Protein AF-A0A914N3J2-F1 (afdb_monomer_lite)

Structure (mmCIF, N/CA/C/O backbone):
data_AF-A0A914N3J2-F1
#
_entry.id   AF-A0A914N3J2-F1
#
loop_
_atom_site.group_PDB
_atom_site.id
_atom_site.type_symbol
_atom_site.label_atom_id
_atom_site.label_alt_id
_atom_site.label_comp_id
_atom_site.label_asym_id
_atom_site.label_entity_id
_atom_site.label_seq_id
_atom_site.pdbx_PDB_ins_code
_atom_site.Cartn_x
_atom_site.Cartn_y
_atom_site.Cartn_z
_atom_site.occupancy
_atom_site.B_iso_or_equiv
_atom_site.auth_seq_id
_atom_site.auth_comp_id
_atom_site.auth_asym_id
_atom_site.auth_atom_id
_atom_site.pdbx_PDB_model_num
ATOM 1 N N . MET A 1 1 ? 6.533 1.569 -32.933 1.00 41.72 1 MET A N 1
ATOM 2 C CA . MET A 1 1 ? 5.349 0.721 -32.695 1.00 41.72 1 MET A CA 1
ATOM 3 C C . MET A 1 1 ? 5.455 0.197 -31.281 1.00 41.72 1 MET A C 1
ATOM 5 O O . MET A 1 1 ? 6.313 -0.627 -30.995 1.00 41.72 1 MET A O 1
ATOM 9 N N . GLU A 1 2 ? 4.690 0.802 -30.378 1.00 46.50 2 GLU A N 1
ATOM 10 C CA . GLU A 1 2 ? 4.665 0.463 -28.960 1.00 46.50 2 GLU A CA 1
ATOM 11 C C . GLU A 1 2 ? 4.009 -0.907 -28.773 1.00 46.50 2 GLU A C 1
ATOM 13 O O . GLU A 1 2 ? 2.790 -1.038 -28.807 1.00 46.50 2 GLU A O 1
ATOM 18 N N . HIS A 1 3 ? 4.815 -1.940 -28.545 1.00 52.53 3 HIS A N 1
ATOM 19 C CA . HIS A 1 3 ? 4.328 -3.194 -27.973 1.00 52.53 3 HIS A CA 1
ATOM 20 C C . HIS A 1 3 ? 4.130 -3.009 -26.461 1.00 52.53 3 HIS A C 1
ATOM 22 O O . HIS A 1 3 ? 4.775 -3.668 -25.649 1.00 52.53 3 HIS A O 1
ATOM 28 N N . LEU A 1 4 ? 3.270 -2.074 -26.052 1.00 55.28 4 LEU A N 1
ATOM 29 C CA . LEU A 1 4 ? 2.713 -2.106 -24.703 1.00 55.28 4 LEU A CA 1
ATOM 30 C C . LEU A 1 4 ? 1.575 -3.119 -24.730 1.00 55.28 4 LEU A C 1
ATOM 32 O O . LEU A 1 4 ? 0.418 -2.813 -24.993 1.00 55.28 4 LEU A O 1
ATOM 36 N N . VAL A 1 5 ? 1.997 -4.367 -24.547 1.00 55.69 5 VAL A N 1
ATOM 37 C CA . VAL A 1 5 ? 1.182 -5.541 -24.267 1.00 55.69 5 VAL A CA 1
ATOM 38 C C . VAL A 1 5 ? 0.022 -5.144 -23.354 1.00 55.69 5 VAL A C 1
ATOM 40 O O . VAL A 1 5 ? 0.241 -4.607 -22.269 1.00 55.69 5 VAL A O 1
ATOM 43 N N . TYR A 1 6 ? -1.201 -5.415 -23.811 1.00 58.69 6 TYR A N 1
ATOM 44 C CA . TYR A 1 6 ? -2.412 -5.454 -22.994 1.00 58.69 6 TYR A CA 1
ATOM 45 C C . TYR A 1 6 ? -2.195 -6.455 -21.851 1.00 58.69 6 TYR A C 1
ATOM 47 O O . TYR A 1 6 ? -2.490 -7.643 -21.971 1.00 58.69 6 TYR A O 1
ATOM 55 N N . LEU A 1 7 ? -1.602 -6.001 -20.752 1.00 68.31 7 LEU A N 1
ATOM 56 C CA . LEU A 1 7 ? -1.475 -6.798 -19.545 1.00 68.31 7 LEU A CA 1
ATOM 57 C C . LEU A 1 7 ? -2.814 -6.720 -18.814 1.00 68.31 7 LEU A C 1
ATOM 59 O O . LEU A 1 7 ? -3.245 -5.639 -18.420 1.00 68.31 7 LEU A O 1
ATOM 63 N N . ASN A 1 8 ? -3.455 -7.872 -18.627 1.00 77.81 8 ASN A N 1
ATOM 64 C CA . ASN A 1 8 ? -4.583 -8.042 -17.716 1.00 77.81 8 ASN A CA 1
ATOM 65 C C . ASN A 1 8 ? -4.095 -8.825 -16.484 1.00 77.81 8 ASN A C 1
ATOM 67 O O . ASN A 1 8 ? -4.313 -10.038 -16.408 1.00 77.81 8 ASN A O 1
ATOM 71 N N . PRO A 1 9 ? -3.313 -8.193 -15.586 1.00 84.69 9 PRO A N 1
ATOM 72 C CA . PRO A 1 9 ? -2.711 -8.895 -14.463 1.00 84.69 9 PRO A CA 1
ATOM 73 C C . PRO A 1 9 ? -3.791 -9.374 -13.488 1.00 84.69 9 PRO A C 1
ATOM 75 O O . PRO A 1 9 ? -4.705 -8.632 -13.133 1.00 84.69 9 PRO A O 1
ATOM 78 N N . VAL A 1 10 ? -3.657 -10.614 -13.021 1.00 91.56 10 VAL A N 1
ATOM 79 C CA . VAL A 1 10 ? -4.516 -11.173 -11.973 1.00 91.56 10 VAL A CA 1
ATOM 80 C C . VAL A 1 10 ? -3.824 -10.974 -10.627 1.00 91.56 10 VAL A C 1
ATOM 82 O O . VAL A 1 10 ? -2.719 -11.470 -10.412 1.00 91.56 10 VAL A O 1
ATOM 85 N N . LEU A 1 11 ? -4.469 -10.252 -9.708 1.00 92.31 11 LEU A N 1
ATOM 86 C CA . LEU A 1 11 ? -3.972 -10.083 -8.344 1.00 92.31 11 LEU A CA 1
ATOM 87 C C . LEU A 1 11 ? -4.418 -11.265 -7.478 1.00 92.31 11 LEU A C 1
ATOM 89 O O . LEU A 1 11 ? -5.607 -11.439 -7.216 1.00 92.31 11 LEU A O 1
ATOM 93 N N . HIS A 1 12 ? -3.464 -12.053 -6.989 1.00 93.81 12 HIS A N 1
ATOM 94 C CA . HIS A 1 12 ? -3.729 -13.070 -5.972 1.00 93.81 12 HIS A CA 1
ATOM 95 C C . HIS A 1 12 ? -3.496 -12.484 -4.580 1.00 93.81 12 HIS A C 1
ATOM 97 O O . HIS A 1 12 ? -2.460 -11.877 -4.316 1.00 93.81 12 HIS A O 1
ATOM 103 N N . VAL A 1 13 ? -4.456 -12.682 -3.676 1.00 93.44 13 VAL A N 1
ATOM 104 C CA . VAL A 1 13 ? -4.421 -12.122 -2.321 1.00 93.44 13 VAL A CA 1
ATOM 105 C C . VAL A 1 13 ? -4.325 -13.248 -1.298 1.00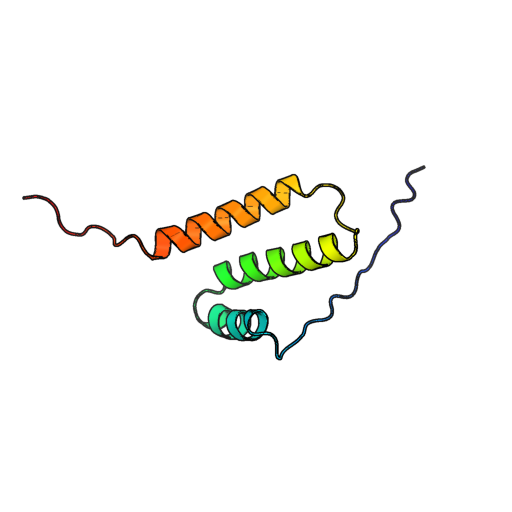 93.44 13 VAL A C 1
ATOM 107 O O . VAL A 1 13 ? -5.089 -14.209 -1.346 1.00 93.44 13 VAL A O 1
ATOM 110 N N . ASN A 1 14 ? -3.409 -13.114 -0.337 1.00 94.19 14 ASN A N 1
ATOM 111 C CA . ASN A 1 14 ? -3.319 -14.036 0.789 1.00 94.19 14 ASN A CA 1
ATOM 112 C C . ASN A 1 14 ? -4.198 -13.568 1.963 1.00 94.19 14 ASN A C 1
ATOM 114 O O . ASN A 1 14 ? -3.831 -12.650 2.697 1.00 94.19 14 ASN A O 1
ATOM 118 N N . PHE A 1 15 ? -5.321 -14.251 2.195 1.00 93.38 15 PHE A N 1
ATOM 119 C CA . PHE A 1 15 ? -6.249 -13.943 3.291 1.00 93.38 15 PHE A CA 1
ATOM 120 C C . PHE A 1 15 ? -5.700 -14.223 4.700 1.00 93.38 15 PHE A C 1
ATOM 122 O O . PHE A 1 15 ? -6.251 -13.716 5.679 1.00 93.38 15 PHE A O 1
ATOM 129 N N . THR A 1 16 ? -4.622 -15.002 4.838 1.00 95.81 16 THR A N 1
ATOM 130 C CA . THR A 1 16 ? -3.962 -15.223 6.137 1.00 95.81 16 THR A CA 1
ATOM 131 C C . THR A 1 16 ? -2.948 -14.132 6.469 1.00 95.81 16 THR A C 1
ATOM 133 O O . THR A 1 16 ? -2.499 -14.039 7.610 1.00 95.81 16 THR A O 1
ATOM 136 N N . HIS A 1 17 ? -2.600 -13.278 5.502 1.00 96.25 17 HIS A N 1
ATOM 137 C CA . HIS A 1 17 ? -1.614 -12.232 5.715 1.00 96.25 17 HIS A CA 1
ATOM 138 C C . HIS A 1 17 ? -2.172 -11.135 6.647 1.00 96.25 17 HIS A C 1
ATOM 140 O O . HIS A 1 17 ? -3.249 -10.593 6.364 1.00 96.25 17 HIS A O 1
ATOM 146 N N . PRO A 1 18 ? -1.440 -10.729 7.708 1.00 96.19 18 PRO A N 1
ATOM 147 C CA . PRO A 1 18 ? -1.919 -9.744 8.683 1.00 96.19 18 PRO A CA 1
ATOM 148 C C . PRO A 1 18 ? -2.380 -8.420 8.062 1.00 96.19 18 PRO A C 1
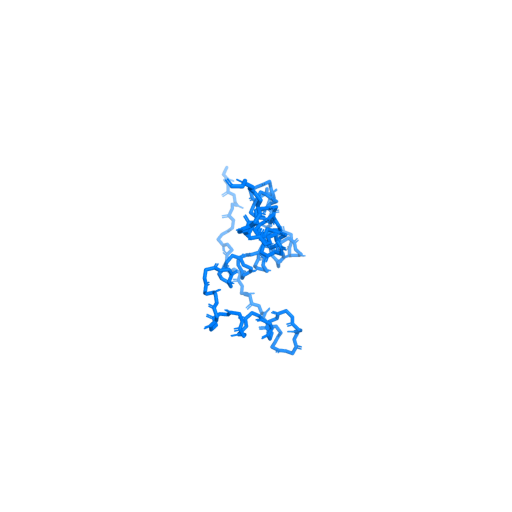ATOM 150 O O . PRO A 1 18 ? -3.371 -7.848 8.506 1.00 96.19 18 PRO A O 1
ATOM 153 N N . LEU A 1 19 ? -1.714 -7.958 6.995 1.00 94.31 19 LEU A N 1
ATOM 154 C CA . LEU A 1 19 ? -2.116 -6.750 6.259 1.00 94.31 19 LEU A CA 1
ATOM 155 C C . LEU A 1 19 ? -3.514 -6.873 5.638 1.00 94.31 19 LEU A C 1
ATOM 157 O O . LEU A 1 19 ? -4.298 -5.937 5.731 1.00 94.31 19 LEU A O 1
ATOM 161 N N . ILE A 1 20 ? -3.841 -8.020 5.035 1.00 95.31 20 ILE A N 1
ATOM 162 C CA . ILE A 1 20 ? -5.135 -8.246 4.371 1.00 95.31 20 ILE A CA 1
ATOM 163 C C . ILE A 1 20 ? -6.247 -8.384 5.414 1.00 95.31 20 ILE A C 1
ATOM 165 O O . ILE A 1 20 ? -7.323 -7.803 5.269 1.00 95.31 20 ILE A O 1
ATOM 169 N N . GLN A 1 21 ? -5.966 -9.076 6.519 1.00 95.56 21 GLN A N 1
ATOM 170 C CA . GLN A 1 21 ? -6.880 -9.142 7.662 1.00 95.56 21 GLN A CA 1
ATOM 171 C C . GLN A 1 21 ? -7.096 -7.761 8.302 1.00 95.56 21 GLN A C 1
ATOM 173 O O . GLN A 1 21 ? -8.213 -7.415 8.691 1.00 95.56 21 GLN A O 1
ATOM 178 N N . GLY A 1 22 ? -6.035 -6.955 8.400 1.00 95.06 22 GLY A N 1
ATOM 179 C CA . GLY A 1 22 ? -6.085 -5.569 8.858 1.00 95.06 22 GLY A CA 1
ATOM 180 C C . GLY A 1 22 ? -6.933 -4.692 7.939 1.00 95.06 22 GLY A C 1
ATOM 181 O O . GLY A 1 22 ? -7.822 -3.997 8.423 1.00 95.06 22 GLY A O 1
ATOM 182 N N . LEU A 1 23 ? -6.737 -4.802 6.623 1.00 94.12 23 LEU A N 1
ATOM 183 C CA . LEU A 1 23 ? -7.527 -4.130 5.587 1.00 94.12 23 LEU A CA 1
ATOM 184 C C . LEU A 1 23 ? -9.020 -4.437 5.704 1.00 94.12 23 LEU A C 1
ATOM 186 O O . LEU A 1 23 ? -9.834 -3.520 5.660 1.00 94.12 23 LEU A O 1
ATOM 190 N N . GLN A 1 24 ? -9.394 -5.699 5.932 1.00 93.00 24 GLN A N 1
ATOM 191 C CA . GLN A 1 24 ? -10.798 -6.079 6.115 1.00 93.00 24 GLN A CA 1
ATOM 192 C C . GLN A 1 24 ? -11.432 -5.394 7.338 1.00 93.00 24 GLN A C 1
ATOM 194 O O . GLN A 1 24 ? -12.588 -4.970 7.295 1.00 93.00 24 GLN A O 1
ATOM 199 N N . LYS A 1 25 ?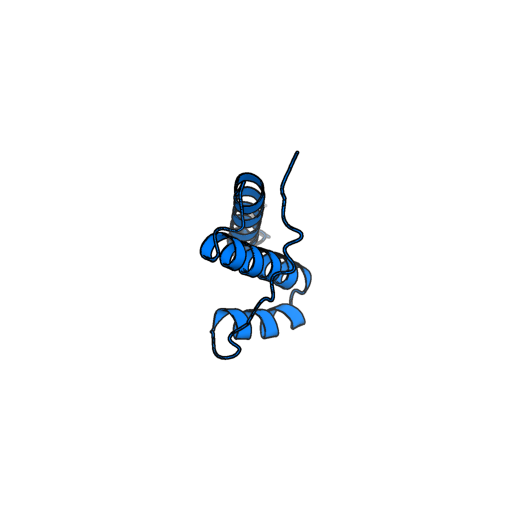 -10.688 -5.288 8.445 1.00 94.56 25 LYS A N 1
ATOM 200 C CA . LYS A 1 25 ? -11.153 -4.596 9.658 1.00 94.56 25 LYS A CA 1
ATOM 201 C C . LYS A 1 25 ? -11.210 -3.085 9.446 1.00 94.56 25 LYS A C 1
ATOM 203 O O . LYS A 1 25 ? -12.164 -2.450 9.891 1.00 94.56 25 LYS A O 1
ATOM 208 N N . LEU A 1 26 ? -10.210 -2.530 8.767 1.00 93.50 26 LEU A N 1
ATOM 209 C CA . LEU A 1 26 ? -10.099 -1.108 8.472 1.00 93.50 26 LEU A CA 1
ATOM 210 C C . LEU A 1 26 ? -11.193 -0.643 7.517 1.00 93.50 26 LEU A C 1
ATOM 212 O O . LEU A 1 26 ? -11.784 0.397 7.760 1.00 93.50 26 LEU A O 1
ATOM 216 N N . TYR A 1 27 ? -11.545 -1.444 6.511 1.00 92.75 27 TYR A N 1
ATOM 217 C CA . TYR A 1 27 ? -12.621 -1.138 5.568 1.00 92.75 27 TYR A CA 1
ATOM 218 C C . TYR A 1 27 ? -13.957 -0.843 6.267 1.00 92.75 27 TYR A C 1
ATOM 220 O O . TYR A 1 27 ? -14.711 0.017 5.825 1.00 92.75 27 TYR A O 1
ATOM 228 N N . LYS A 1 28 ? -14.229 -1.503 7.403 1.00 92.44 28 LYS A N 1
ATOM 229 C CA . LYS A 1 28 ? -15.434 -1.260 8.213 1.00 92.44 28 LY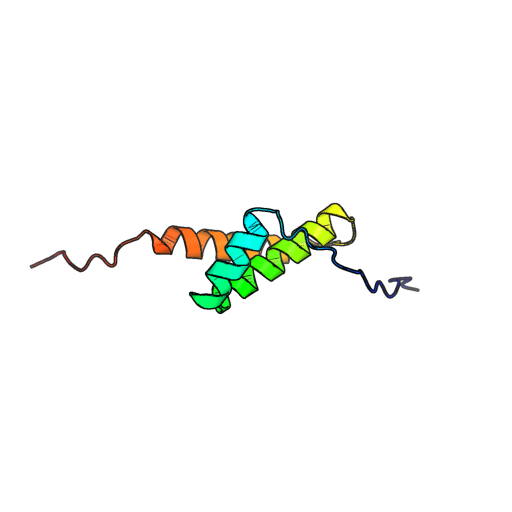S A CA 1
ATOM 230 C C . LYS A 1 28 ? -15.384 0.033 9.037 1.00 92.44 28 LYS A C 1
ATOM 232 O O . LYS A 1 28 ? -16.435 0.499 9.458 1.00 92.44 28 LYS A O 1
ATOM 237 N N . LYS A 1 29 ? -14.192 0.560 9.332 1.00 92.38 29 LYS A N 1
ATOM 238 C CA . LYS A 1 29 ? -13.989 1.741 10.190 1.00 92.38 29 LYS A CA 1
ATOM 239 C C . LYS A 1 29 ? -13.708 3.003 9.377 1.00 92.38 29 LYS A C 1
ATOM 241 O O . LYS A 1 29 ? -14.312 4.036 9.624 1.00 92.38 29 LYS A O 1
ATOM 246 N N . GLU A 1 30 ? -12.797 2.895 8.418 1.00 93.31 30 GLU A N 1
ATOM 247 C CA . GLU A 1 30 ? -12.258 3.987 7.609 1.00 93.31 30 GLU A CA 1
ATOM 248 C C . GLU A 1 30 ? -12.098 3.503 6.155 1.00 93.31 30 GLU A C 1
ATOM 250 O O . GLU A 1 30 ? -10.995 3.144 5.724 1.00 93.31 30 GLU A O 1
ATOM 255 N N . PRO A 1 31 ? -13.198 3.444 5.380 1.00 92.69 31 PRO A N 1
ATOM 256 C CA . PRO A 1 31 ? -13.188 2.884 4.028 1.00 92.69 31 PRO A CA 1
ATOM 257 C C . PRO A 1 31 ? -12.259 3.641 3.070 1.00 92.69 31 PRO A C 1
ATOM 259 O O . PRO A 1 31 ? -11.633 3.017 2.215 1.00 92.69 31 PRO A O 1
ATOM 262 N N . GLU A 1 32 ? -12.105 4.958 3.231 1.00 91.81 32 GLU A N 1
ATOM 263 C CA . GLU A 1 32 ? -11.193 5.759 2.403 1.00 91.81 32 GLU A CA 1
ATOM 264 C C . GLU A 1 32 ? -9.721 5.399 2.634 1.00 91.81 32 GLU A C 1
ATOM 266 O O . GLU A 1 32 ? -8.950 5.261 1.684 1.00 91.81 32 GLU A O 1
ATOM 271 N N . LEU A 1 33 ? -9.319 5.206 3.893 1.00 91.50 33 LEU A N 1
ATOM 272 C CA . LEU A 1 33 ? -7.959 4.786 4.220 1.00 91.50 33 LEU A CA 1
ATOM 273 C C . LEU A 1 33 ? -7.709 3.344 3.759 1.00 91.50 33 LEU A C 1
ATOM 275 O O . LEU A 1 33 ? -6.645 3.046 3.217 1.00 91.50 33 LEU A O 1
ATOM 279 N N . ALA A 1 34 ? -8.703 2.463 3.901 1.00 93.94 34 ALA A N 1
ATOM 280 C CA . ALA A 1 34 ? -8.628 1.099 3.385 1.00 93.94 34 ALA A CA 1
ATOM 281 C C . ALA A 1 34 ? -8.459 1.056 1.856 1.00 93.94 34 ALA A C 1
ATOM 283 O O . ALA A 1 34 ? -7.679 0.244 1.356 1.00 93.94 34 ALA A O 1
ATOM 284 N N . LEU A 1 35 ? -9.134 1.943 1.116 1.00 94.31 35 LEU A N 1
ATOM 285 C CA . LEU A 1 35 ? -8.952 2.077 -0.331 1.00 94.31 35 LEU A CA 1
ATOM 286 C C . LEU A 1 35 ? -7.511 2.479 -0.670 1.00 94.31 35 LEU A C 1
ATOM 288 O O . LEU A 1 35 ? -6.851 1.764 -1.421 1.00 94.31 35 LEU A O 1
ATOM 292 N N . LYS A 1 36 ? -6.990 3.546 -0.049 1.00 94.44 36 LYS A N 1
ATOM 293 C CA . LYS A 1 36 ? -5.606 4.009 -0.262 1.00 94.44 36 LYS A CA 1
ATOM 294 C C . LYS A 1 36 ? -4.573 2.907 0.020 1.00 94.44 36 LYS A C 1
ATOM 296 O O . LYS A 1 36 ? -3.627 2.725 -0.742 1.00 94.44 36 LYS A O 1
ATOM 301 N N . ILE A 1 37 ? -4.748 2.149 1.106 1.00 94.44 37 ILE A N 1
ATOM 302 C CA . ILE A 1 37 ? -3.845 1.036 1.444 1.00 94.44 37 ILE A CA 1
ATOM 303 C C . ILE A 1 37 ? -3.976 -0.102 0.422 1.00 94.44 37 ILE A C 1
ATOM 305 O O . ILE A 1 37 ? -2.968 -0.700 0.054 1.00 94.44 37 ILE A O 1
ATOM 309 N N . SER A 1 38 ? -5.183 -0.395 -0.069 1.00 94.94 38 SER A N 1
ATOM 310 C CA . SER A 1 38 ? -5.402 -1.430 -1.092 1.00 94.94 38 SER A CA 1
ATOM 311 C C . SER A 1 38 ? -4.722 -1.081 -2.417 1.00 94.94 38 SER A C 1
ATOM 313 O O . SER A 1 38 ? -4.080 -1.943 -3.015 1.00 94.94 38 SER A O 1
ATOM 315 N N . GLU A 1 39 ? -4.806 0.183 -2.845 1.00 94.50 39 GLU A N 1
ATOM 316 C CA . GLU A 1 39 ? -4.074 0.696 -4.011 1.00 94.50 39 GLU A CA 1
ATOM 317 C C . GLU A 1 39 ? -2.565 0.505 -3.835 1.00 94.50 39 GLU A C 1
ATOM 319 O O . GLU A 1 39 ? -1.902 -0.031 -4.720 1.00 94.50 39 GLU A O 1
ATOM 324 N N . GLN A 1 40 ? -2.031 0.837 -2.656 1.00 95.56 40 GLN A N 1
ATOM 325 C CA . GLN A 1 40 ? -0.612 0.649 -2.366 1.00 95.56 40 GLN A CA 1
ATOM 326 C C . GLN A 1 40 ? -0.195 -0.832 -2.371 1.00 95.56 40 GLN A C 1
ATOM 328 O O . GLN A 1 40 ? 0.897 -1.164 -2.829 1.00 95.56 40 GLN A O 1
ATOM 333 N N . VAL A 1 41 ? -1.044 -1.743 -1.879 1.00 95.12 41 VAL A N 1
ATOM 334 C CA . VAL A 1 41 ? -0.790 -3.195 -1.940 1.00 95.12 41 VAL A CA 1
ATOM 335 C C . VAL A 1 41 ? -0.746 -3.683 -3.386 1.00 95.12 41 VAL A C 1
ATOM 337 O O . VAL A 1 41 ? 0.121 -4.486 -3.732 1.00 95.12 41 VAL A O 1
ATOM 340 N N . TYR A 1 42 ? -1.643 -3.183 -4.234 1.00 94.12 42 TYR A N 1
ATOM 341 C CA . TYR A 1 42 ? -1.637 -3.492 -5.659 1.00 94.12 42 TYR A CA 1
ATOM 342 C C . TYR A 1 42 ? -0.382 -2.952 -6.354 1.00 94.12 42 TYR A C 1
ATOM 344 O O . TYR A 1 42 ? 0.279 -3.693 -7.080 1.00 94.12 42 TYR A O 1
ATOM 352 N N . ASP A 1 43 ? 0.011 -1.709 -6.073 1.00 93.75 43 ASP A N 1
ATOM 353 C CA . ASP A 1 43 ? 1.243 -1.126 -6.607 1.00 93.75 43 ASP A CA 1
ATOM 354 C C . ASP A 1 43 ? 2.483 -1.928 -6.181 1.00 93.75 43 ASP A C 1
ATOM 356 O O . ASP A 1 43 ? 3.355 -2.207 -7.005 1.00 93.75 43 ASP A O 1
ATOM 360 N N . ASN A 1 44 ? 2.542 -2.368 -4.919 1.00 93.94 44 ASN A N 1
ATOM 361 C CA . ASN A 1 44 ? 3.616 -3.233 -4.432 1.00 93.94 44 ASN A CA 1
ATOM 362 C C . ASN A 1 44 ? 3.665 -4.554 -5.217 1.00 93.94 44 ASN A C 1
ATOM 364 O O . ASN A 1 44 ? 4.748 -4.993 -5.599 1.00 93.94 44 ASN A O 1
ATOM 368 N N . ALA A 1 45 ? 2.510 -5.161 -5.510 1.00 94.31 45 ALA A N 1
ATOM 369 C CA . ALA A 1 45 ? 2.439 -6.370 -6.327 1.00 94.31 45 ALA A CA 1
ATOM 370 C C . ALA A 1 45 ? 2.924 -6.123 -7.767 1.00 94.31 45 ALA A C 1
ATOM 372 O O . ALA A 1 45 ? 3.677 -6.935 -8.306 1.00 94.31 45 ALA A O 1
ATOM 373 N N . LEU A 1 46 ? 2.562 -4.986 -8.373 1.00 92.19 46 LEU A N 1
ATOM 374 C CA . LEU A 1 46 ? 3.043 -4.597 -9.703 1.00 92.19 46 LEU A CA 1
ATOM 375 C C . LEU A 1 46 ? 4.558 -4.359 -9.730 1.00 92.19 46 LEU A C 1
ATOM 377 O O . LEU A 1 46 ? 5.211 -4.756 -10.694 1.00 92.19 46 LEU A O 1
ATOM 381 N N . ILE A 1 47 ? 5.125 -3.750 -8.685 1.00 91.69 47 ILE A N 1
ATOM 382 C CA . ILE A 1 47 ? 6.579 -3.579 -8.541 1.00 91.69 47 ILE A CA 1
ATOM 383 C C . ILE A 1 47 ? 7.261 -4.936 -8.429 1.00 91.69 47 ILE A C 1
ATOM 385 O O . ILE A 1 47 ? 8.207 -5.202 -9.166 1.00 91.69 47 ILE A O 1
ATOM 389 N N . SER A 1 48 ? 6.773 -5.810 -7.545 1.00 90.81 48 SER A N 1
ATOM 390 C CA . SER A 1 48 ? 7.334 -7.154 -7.376 1.00 90.81 48 SER A CA 1
ATOM 391 C C . SER A 1 48 ? 7.262 -7.982 -8.662 1.00 90.81 48 SER A C 1
ATOM 393 O O . SER A 1 48 ? 8.156 -8.781 -8.919 1.00 90.81 48 SER A O 1
ATOM 395 N N . ALA A 1 49 ? 6.236 -7.766 -9.489 1.00 90.62 49 ALA A N 1
ATOM 396 C CA . ALA A 1 49 ? 6.084 -8.405 -10.793 1.00 90.62 49 ALA A CA 1
ATOM 397 C C . ALA A 1 49 ? 6.888 -7.728 -11.926 1.00 90.62 49 ALA A C 1
ATOM 399 O O . ALA A 1 49 ? 6.855 -8.207 -13.057 1.00 90.62 49 ALA A O 1
ATOM 400 N N . GLY A 1 50 ? 7.580 -6.611 -11.664 1.00 89.56 50 GLY A N 1
ATOM 401 C CA . GLY A 1 50 ? 8.313 -5.848 -12.682 1.00 89.56 50 GLY A CA 1
ATOM 402 C C . GLY A 1 50 ? 7.416 -5.137 -13.705 1.00 89.56 50 GLY A C 1
ATOM 403 O O . GLY A 1 50 ? 7.875 -4.780 -14.788 1.00 89.56 50 GLY A O 1
ATOM 404 N N . LEU A 1 51 ? 6.133 -4.942 -13.383 1.00 88.38 51 LEU A N 1
ATOM 405 C CA . LEU A 1 51 ? 5.126 -4.357 -14.276 1.00 88.38 51 LEU A CA 1
ATOM 406 C C . LEU A 1 51 ? 4.953 -2.842 -14.088 1.00 88.38 51 LEU A C 1
ATOM 408 O O . LEU A 1 51 ? 4.335 -2.189 -14.931 1.00 88.38 51 LEU A O 1
ATOM 412 N N . LEU A 1 52 ? 5.502 -2.264 -13.013 1.00 84.88 52 LEU A N 1
ATOM 413 C CA . LEU A 1 52 ? 5.447 -0.823 -12.762 1.00 84.88 52 LEU A CA 1
ATOM 414 C C . LEU A 1 52 ? 6.699 -0.118 -13.312 1.00 84.88 52 LEU A C 1
ATOM 416 O O . LEU A 1 52 ? 7.789 -0.271 -12.770 1.00 84.88 52 LEU A O 1
ATOM 420 N N . LYS A 1 53 ? 6.537 0.672 -14.385 1.00 80.12 53 LYS A N 1
ATOM 421 C CA . LYS A 1 53 ? 7.650 1.383 -15.050 1.00 80.12 53 LYS A CA 1
ATOM 422 C C . LYS A 1 53 ? 8.088 2.672 -14.348 1.00 80.12 53 LYS A C 1
ATOM 424 O O . LYS A 1 53 ? 9.280 2.942 -14.286 1.00 80.12 53 LYS A O 1
ATOM 429 N N . ASP A 1 54 ? 7.140 3.470 -13.858 1.00 87.75 54 ASP A N 1
ATOM 430 C CA . ASP A 1 54 ? 7.414 4.707 -13.114 1.00 87.75 54 ASP A CA 1
ATOM 431 C C . ASP A 1 54 ? 6.708 4.658 -11.757 1.00 87.75 54 ASP A C 1
ATOM 433 O O . ASP A 1 54 ? 5.479 4.717 -11.664 1.00 87.75 54 ASP A O 1
ATOM 437 N N . SER A 1 55 ? 7.502 4.548 -10.696 1.00 88.81 55 SER A N 1
ATOM 438 C CA . SER A 1 55 ? 7.030 4.468 -9.317 1.00 88.81 55 SER A CA 1
ATOM 439 C C . SER A 1 55 ? 6.857 5.839 -8.656 1.00 88.81 55 SER A C 1
ATOM 441 O O . SER A 1 55 ? 6.352 5.901 -7.537 1.00 88.81 55 SER A O 1
ATOM 443 N N . SER A 1 56 ? 7.225 6.946 -9.311 1.00 91.19 56 SER A N 1
ATOM 444 C CA . SER A 1 56 ? 7.250 8.293 -8.713 1.00 91.19 56 SER A CA 1
ATOM 445 C C . SER A 1 56 ? 5.885 8.710 -8.157 1.00 91.19 56 SER A C 1
ATOM 447 O O . SER A 1 56 ? 5.769 9.191 -7.028 1.00 91.19 56 SER A O 1
ATOM 449 N N . LYS A 1 57 ? 4.817 8.452 -8.922 1.00 89.31 57 LYS A N 1
ATOM 450 C CA . LYS A 1 57 ? 3.435 8.733 -8.497 1.00 89.31 57 LYS A CA 1
ATOM 451 C C . LYS A 1 57 ? 2.991 7.858 -7.325 1.00 89.31 57 LYS A C 1
ATOM 453 O O . LYS A 1 57 ? 2.305 8.349 -6.431 1.00 89.31 57 LYS A O 1
ATOM 458 N N . MET A 1 58 ? 3.384 6.583 -7.318 1.00 93.75 58 MET A N 1
ATOM 459 C CA . MET A 1 58 ? 3.091 5.674 -6.210 1.00 93.75 58 MET A CA 1
ATOM 460 C C . MET A 1 58 ? 3.825 6.113 -4.937 1.00 93.75 58 MET A C 1
ATOM 462 O O . MET A 1 58 ? 3.197 6.187 -3.889 1.00 93.75 58 MET A O 1
ATOM 466 N N . VAL A 1 59 ? 5.107 6.488 -5.015 1.00 93.19 59 VAL A N 1
ATOM 467 C CA . VAL A 1 59 ? 5.859 6.992 -3.850 1.00 93.19 59 VAL A CA 1
ATOM 468 C C . VAL A 1 59 ? 5.167 8.216 -3.241 1.00 93.19 59 VAL A C 1
ATOM 470 O O . VAL A 1 59 ? 5.037 8.307 -2.023 1.00 93.19 59 VAL A O 1
ATOM 473 N N . GLY A 1 60 ? 4.643 9.122 -4.073 1.00 93.38 60 GLY A N 1
ATOM 474 C CA . GLY A 1 60 ? 3.838 10.253 -3.604 1.00 93.38 60 GLY A CA 1
ATOM 475 C C . GLY A 1 60 ? 2.581 9.828 -2.830 1.00 93.38 60 GLY A C 1
ATOM 476 O O . GLY A 1 60 ? 2.306 10.375 -1.760 1.00 93.38 60 GLY A O 1
ATOM 477 N N . ARG A 1 61 ? 1.839 8.825 -3.327 1.00 93.62 61 ARG A N 1
ATOM 478 C CA . ARG A 1 61 ? 0.677 8.258 -2.615 1.00 93.62 61 ARG A CA 1
ATOM 479 C C . ARG A 1 61 ? 1.082 7.600 -1.298 1.00 93.62 61 ARG A C 1
ATOM 481 O O . ARG A 1 61 ? 0.459 7.884 -0.279 1.00 93.62 61 ARG A O 1
ATOM 488 N N . LEU A 1 62 ? 2.140 6.790 -1.303 1.00 95.00 62 LEU A N 1
ATOM 489 C CA . LEU A 1 62 ? 2.675 6.133 -0.111 1.00 95.00 62 LEU A CA 1
ATOM 490 C C . LEU A 1 62 ? 3.052 7.156 0.965 1.00 95.00 62 LEU A C 1
ATOM 492 O O . LEU A 1 62 ? 2.619 7.032 2.106 1.00 95.00 62 LEU A O 1
ATOM 496 N N . ASN A 1 63 ? 3.777 8.213 0.596 1.00 93.75 63 ASN A N 1
ATOM 497 C CA . ASN A 1 63 ? 4.160 9.273 1.528 1.00 93.75 63 ASN A CA 1
ATOM 498 C C . ASN A 1 63 ? 2.943 9.987 2.120 1.00 93.75 63 ASN A C 1
ATOM 500 O O . ASN A 1 63 ? 2.940 10.296 3.308 1.00 93.75 63 ASN A O 1
ATOM 504 N N . LYS A 1 64 ? 1.892 10.208 1.322 1.00 91.88 64 LYS A N 1
ATOM 505 C CA . LYS A 1 64 ? 0.634 10.772 1.819 1.00 91.88 64 LYS A CA 1
ATOM 506 C C . LYS A 1 64 ? -0.049 9.839 2.819 1.00 91.88 64 LYS A C 1
ATOM 508 O O . LYS A 1 64 ? -0.464 10.304 3.869 1.00 91.88 64 LYS A O 1
ATOM 513 N N . ILE A 1 65 ? -0.118 8.536 2.533 1.00 93.00 65 ILE A N 1
ATOM 514 C CA . ILE A 1 65 ? -0.673 7.539 3.466 1.00 93.00 65 ILE A CA 1
ATOM 515 C C . ILE A 1 65 ? 0.106 7.553 4.783 1.00 93.00 65 ILE A C 1
ATOM 517 O O . ILE A 1 65 ? -0.496 7.599 5.851 1.00 93.00 65 ILE A O 1
ATOM 521 N N . LEU A 1 66 ? 1.440 7.544 4.719 1.00 92.81 66 LEU A N 1
ATOM 522 C CA . LEU A 1 66 ? 2.287 7.589 5.909 1.00 92.81 66 LEU A CA 1
ATOM 523 C C . LEU A 1 66 ? 2.095 8.890 6.697 1.00 92.81 66 LEU A C 1
ATOM 525 O O . LEU A 1 66 ? 1.970 8.843 7.916 1.00 92.81 66 LEU A O 1
ATOM 529 N N . ALA A 1 67 ? 2.028 10.038 6.020 1.00 90.38 67 ALA A N 1
ATOM 530 C CA . ALA A 1 67 ? 1.779 11.326 6.659 1.00 90.38 67 ALA A CA 1
ATOM 531 C C . ALA A 1 67 ? 0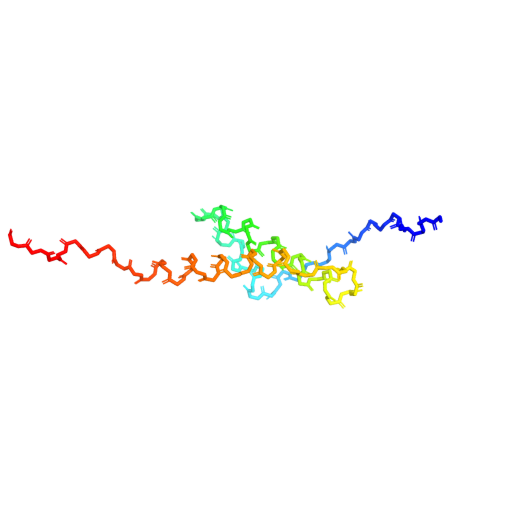.402 11.371 7.342 1.00 90.38 67 ALA A C 1
ATOM 533 O O . ALA A 1 67 ? 0.326 11.764 8.505 1.00 90.38 67 ALA A O 1
ATOM 534 N N . ASP A 1 68 ? -0.652 10.914 6.656 1.00 86.69 68 ASP A N 1
ATOM 535 C CA . ASP A 1 68 ? -2.009 10.818 7.202 1.00 86.69 68 ASP A CA 1
ATOM 536 C C . ASP A 1 68 ? -1.996 9.949 8.481 1.00 86.69 68 ASP A C 1
ATOM 538 O O . ASP A 1 68 ? -2.489 10.369 9.526 1.00 86.69 68 ASP A O 1
ATOM 542 N N . LEU A 1 69 ? -1.348 8.775 8.443 1.00 86.75 69 LEU A N 1
ATOM 543 C CA . LEU A 1 69 ? -1.245 7.859 9.589 1.00 86.75 69 LEU A CA 1
ATOM 544 C C . LEU A 1 69 ? -0.460 8.436 10.774 1.00 86.75 69 LEU A C 1
ATOM 546 O O . LEU A 1 69 ? -0.809 8.181 11.926 1.00 86.75 69 LEU A O 1
ATOM 550 N N . LEU A 1 70 ? 0.599 9.205 10.515 1.00 87.38 70 LEU A N 1
ATOM 551 C CA . LEU A 1 70 ? 1.378 9.854 11.572 1.00 87.38 70 LEU A CA 1
ATOM 552 C C . LEU A 1 70 ? 0.597 10.999 12.237 1.00 87.38 70 LEU A C 1
ATOM 554 O O . LEU A 1 70 ? 0.748 11.220 13.438 1.00 87.38 70 LEU A O 1
ATOM 558 N N . GLN A 1 71 ? -0.274 11.685 11.492 1.00 76.69 71 GLN A N 1
ATOM 559 C CA . GLN A 1 71 ? -1.135 12.753 12.013 1.00 76.69 71 GLN A CA 1
ATOM 560 C C . GLN A 1 71 ? -2.335 12.228 12.815 1.00 76.69 71 GLN A C 1
ATOM 562 O O . GLN A 1 71 ? -2.833 12.931 13.694 1.00 76.69 71 GLN A O 1
ATOM 567 N N . LEU A 1 72 ? -2.761 10.976 12.604 1.00 57.69 72 LEU A N 1
ATOM 568 C CA . LEU A 1 72 ? -3.799 10.331 13.426 1.00 57.69 72 LEU A CA 1
ATOM 569 C C . LEU A 1 72 ? -3.396 10.182 14.911 1.00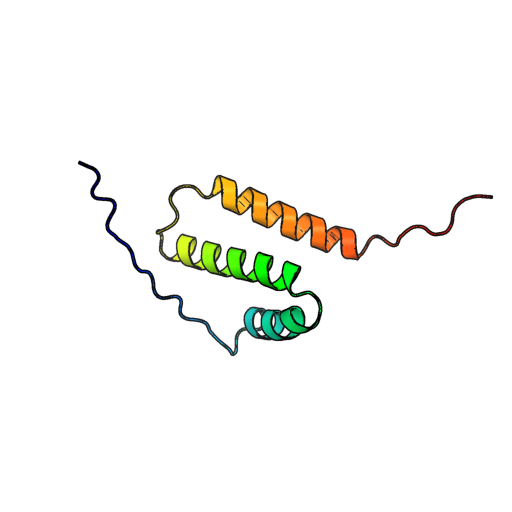 57.69 72 LEU A C 1
ATOM 571 O O . LEU A 1 72 ? -4.269 9.987 15.754 1.00 57.69 72 LEU A O 1
ATOM 575 N N . ASN A 1 73 ? -2.108 10.339 15.251 1.00 50.56 73 ASN A N 1
ATOM 576 C CA . ASN A 1 73 ? -1.614 10.345 16.636 1.00 50.56 73 ASN A CA 1
ATOM 577 C C . ASN A 1 73 ? -1.363 11.752 17.204 1.00 50.56 73 ASN A C 1
ATOM 579 O O . ASN A 1 73 ? -1.092 11.890 18.399 1.00 50.56 73 ASN A O 1
ATOM 583 N N . THR A 1 74 ? -1.461 12.811 16.396 1.00 48.81 74 THR A N 1
ATOM 584 C CA . THR A 1 74 ? -1.367 14.184 16.900 1.00 48.81 74 THR A CA 1
ATOM 585 C C . THR A 1 74 ? -2.753 14.654 17.306 1.00 48.81 74 THR A C 1
ATOM 587 O O . THR A 1 74 ? -3.518 15.205 16.517 1.00 48.81 74 THR A O 1
ATOM 590 N N . VAL A 1 75 ? -3.065 14.368 18.568 1.00 49.31 75 VAL A N 1
ATOM 591 C CA . VAL A 1 75 ? -4.024 15.072 19.419 1.00 49.31 75 VAL A CA 1
ATOM 592 C C . VAL A 1 75 ? -4.307 16.477 18.873 1.00 49.31 75 VAL A C 1
ATOM 594 O O . VAL A 1 75 ? -3.407 17.315 18.808 1.00 49.31 75 VAL A O 1
ATOM 597 N N . LYS A 1 76 ? -5.573 16.756 18.528 1.00 49.38 76 LYS A N 1
ATOM 598 C CA . LYS A 1 76 ? -6.094 18.127 18.571 1.00 49.38 76 LYS A CA 1
ATOM 599 C C . LYS A 1 76 ? -5.725 18.673 19.948 1.00 49.38 76 LYS A C 1
ATOM 601 O O . LYS A 1 76 ? -6.316 18.248 20.939 1.00 49.38 76 LYS A O 1
ATOM 606 N N . SER A 1 77 ? -4.726 19.549 20.021 1.00 51.03 77 SER A N 1
ATOM 607 C CA . SER A 1 77 ? -4.383 20.280 21.238 1.00 51.03 77 SER A CA 1
ATOM 608 C C . SER A 1 77 ? -5.582 21.169 21.583 1.00 51.03 77 SER A C 1
ATOM 610 O O . SER A 1 77 ? -5.667 22.307 21.144 1.00 51.03 77 SER A O 1
ATOM 612 N N . THR A 1 78 ? -6.561 20.622 22.308 1.00 54.72 78 THR A N 1
ATOM 613 C CA . THR A 1 78 ? -7.742 21.349 22.822 1.00 54.72 78 THR A CA 1
ATOM 614 C C . THR A 1 78 ? -7.388 22.212 24.036 1.00 54.72 78 THR A C 1
ATOM 616 O O . THR A 1 78 ? -8.225 22.882 24.620 1.00 54.72 78 THR A O 1
ATOM 619 N N . ILE A 1 79 ? -6.130 22.227 24.437 1.00 62.84 79 ILE A N 1
ATOM 620 C CA . ILE A 1 79 ? -5.584 23.094 25.472 1.00 62.84 79 ILE A CA 1
ATOM 621 C C . ILE A 1 79 ? -4.261 23.495 24.837 1.00 62.84 79 ILE A C 1
ATOM 623 O O . ILE A 1 79 ? -3.553 22.610 24.363 1.00 62.84 79 ILE A O 1
ATOM 627 N N . ILE A 1 80 ? -4.013 24.754 24.498 1.00 50.25 80 ILE A N 1
ATOM 628 C CA . ILE A 1 80 ? -3.500 25.828 25.355 1.00 50.25 80 ILE A CA 1
ATOM 629 C C . ILE A 1 80 ? -3.770 27.116 24.536 1.00 50.25 80 ILE A C 1
ATOM 631 O O . ILE A 1 80 ? -3.517 27.112 23.334 1.00 50.25 80 ILE A O 1
ATOM 635 N N . THR A 1 81 ? -4.271 28.249 25.027 1.00 51.97 81 THR A N 1
ATOM 636 C CA . THR A 1 81 ? -4.108 28.946 26.320 1.00 51.97 81 THR A CA 1
ATOM 637 C C . THR A 1 81 ? -5.028 30.199 26.280 1.00 51.97 81 THR A C 1
ATOM 639 O O . THR A 1 81 ? -5.483 30.546 25.189 1.00 51.97 81 THR A O 1
ATOM 642 N N . PRO A 1 82 ? -5.021 31.030 27.335 1.00 53.97 82 PRO A N 1
ATOM 643 C CA . PRO A 1 82 ? -5.941 31.090 28.473 1.00 53.97 82 PRO A CA 1
ATOM 644 C C . PRO A 1 82 ? -7.289 31.787 28.194 1.00 53.97 82 PRO A C 1
ATOM 646 O O . PRO A 1 82 ? -7.394 32.553 27.212 1.00 53.97 82 PRO A O 1
#

InterPro domains:
  IPR037196 HSP90, C-terminal domain [G3DSA:1.20.120.790] (1-72)
  IPR037196 HSP90, C-terminal domain [SSF110942] (4-66)

pLDDT: mean 83.39, std 16.59, range [41.72, 96.25]

Secondary structure (DSSP, 8-state):
--------------TTSHHHHHHHHHHTT-HHHHHHHHHHHHHHHHHHTT--S--HHHHHHHHHHHHHHHHTTS--------

Sequence (82 aa):
MEHLVYLNPVLHVNFTHPLIQGLQKLYKKEPELALKISEQVYDNALISAGLLKDSSKMVGRLNKILADLLQLNTVKSTIITP

Foldseek 3Di:
DDPPDPDPDDDDDDCVDPLNVVLVVCCVPPVPLSVLVVVLVVVVVCVVVVNDPDCPVVVVSVVVSVVVVVCVPDPPCPDDDD

Organism: Meloidogyne incognita (NCBI:txid6306)

Radius of gyration: 17.45 Å; chains: 1; bounding box: 24×46×61 Å